Protein AF-A0A251X546-F1 (afdb_monomer_lite)

Radius of gyration: 26.59 Å; chains: 1; bounding box: 42×62×72 Å

Foldseek 3Di:
DDDDDDDDDDDPDPDDPPPPPPPPPQPFDKFKWFFAADDPAQWTWTAGPVPRWIKIWHFDDDQPDDGGFMWIWTATPVRRTAKIAGPVRRDMTGIDDMDTD

Organism: NCBI:txid1570016

pLDDT: mean 81.44, std 22.89, range [33.78, 98.38]

Secondary structure (DSSP, 8-state):
-----------------S----------EEEEEEEEEE-SSSEEEEEETTT--EEEEEESS-----TT-EEEEEE-TT--EEEEEETTT--EEEEEEEEE-

Structure (mmCIF, N/CA/C/O backbone):
data_AF-A0A251X546-F1
#
_entry.id   AF-A0A251X546-F1
#
loop_
_atom_site.group_PDB
_atom_site.id
_atom_site.type_symbol
_atom_site.label_atom_id
_atom_site.label_alt_id
_atom_site.label_comp_id
_atom_site.label_asym_id
_atom_site.label_entity_id
_atom_site.label_seq_id
_atom_site.pdbx_PDB_ins_code
_atom_site.Cartn_x
_atom_site.Cartn_y
_atom_site.Cartn_z
_atom_site.occupancy
_atom_site.B_iso_or_equiv
_atom_site.auth_seq_id
_atom_site.auth_comp_id
_atom_site.auth_asym_id
_atom_site.auth_atom_id
_atom_site.pdbx_PDB_model_num
ATOM 1 N N . MET A 1 1 ? -33.367 -43.989 -57.994 1.00 44.19 1 MET A N 1
ATOM 2 C CA . MET A 1 1 ? -32.426 -45.125 -58.158 1.00 44.19 1 MET A CA 1
ATOM 3 C C . MET A 1 1 ? -31.228 -44.546 -58.898 1.00 44.19 1 MET A C 1
ATOM 5 O O . MET A 1 1 ? -31.471 -43.815 -59.841 1.00 44.19 1 MET A O 1
ATOM 9 N N . THR A 1 2 ? -29.986 -44.624 -58.419 1.00 38.59 2 THR A N 1
ATOM 10 C CA . THR A 1 2 ? -29.246 -45.820 -57.957 1.00 38.59 2 THR A CA 1
ATOM 11 C C . THR A 1 2 ? -28.575 -45.603 -56.585 1.00 38.59 2 THR A C 1
ATOM 13 O O . THR A 1 2 ? -28.274 -44.472 -56.220 1.00 38.59 2 THR A O 1
ATOM 16 N N . LYS A 1 3 ? -28.339 -46.675 -55.815 1.00 38.09 3 LYS A N 1
ATOM 17 C CA . LYS A 1 3 ? -27.496 -46.681 -54.598 1.00 38.09 3 LYS A CA 1
ATOM 18 C C . LYS A 1 3 ? -26.239 -47.509 -54.865 1.00 38.09 3 LYS A C 1
ATOM 20 O O . LYS A 1 3 ? -26.389 -48.544 -55.497 1.00 38.09 3 LYS A O 1
ATOM 25 N N . THR A 1 4 ? -25.099 -47.131 -54.277 1.00 36.19 4 THR A N 1
ATOM 26 C CA . THR A 1 4 ? -24.064 -48.056 -53.764 1.00 36.19 4 THR A CA 1
ATOM 27 C C . THR A 1 4 ? -23.225 -47.345 -52.697 1.00 36.19 4 THR A C 1
ATOM 29 O O . THR A 1 4 ? -23.006 -46.138 -52.763 1.00 36.19 4 THR A O 1
ATOM 32 N N . TYR A 1 5 ? -22.794 -48.112 -51.697 1.00 40.19 5 TYR A N 1
ATOM 33 C CA . TYR A 1 5 ? -21.908 -47.710 -50.599 1.00 40.19 5 TYR A CA 1
ATOM 34 C C . TYR A 1 5 ? -20.537 -48.418 -50.793 1.00 40.19 5 TYR A C 1
ATOM 36 O O . TYR A 1 5 ? -20.429 -49.273 -51.664 1.00 40.19 5 TYR A O 1
ATOM 44 N N . ARG A 1 6 ? -19.452 -48.196 -50.042 1.00 43.62 6 ARG A N 1
ATOM 45 C CA . ARG A 1 6 ? -19.255 -47.667 -48.677 1.00 43.62 6 ARG A CA 1
ATOM 46 C C . ARG A 1 6 ? -17.741 -47.418 -48.503 1.00 43.62 6 ARG A C 1
ATOM 48 O O . ARG A 1 6 ? -16.976 -48.156 -49.110 1.00 43.62 6 ARG A O 1
ATOM 55 N N . ASN A 1 7 ? -17.295 -46.516 -47.620 1.00 38.38 7 ASN A N 1
ATOM 56 C CA . ASN A 1 7 ? -16.047 -46.765 -46.879 1.00 38.38 7 ASN A CA 1
ATOM 57 C C . ASN A 1 7 ? -16.031 -46.047 -45.523 1.00 38.38 7 ASN A C 1
ATOM 59 O O . ASN A 1 7 ? -16.414 -44.885 -45.418 1.00 38.38 7 ASN A O 1
ATOM 63 N N . PHE A 1 8 ? -15.661 -46.791 -44.482 1.00 41.81 8 PHE A N 1
ATOM 64 C CA . PHE A 1 8 ? -15.664 -46.365 -43.083 1.00 41.81 8 PHE A CA 1
ATOM 65 C C . PHE A 1 8 ? -14.239 -46.074 -42.607 1.00 41.81 8 PHE A C 1
ATOM 67 O O . PHE A 1 8 ? -13.345 -46.877 -42.852 1.00 41.81 8 PHE A O 1
ATOM 74 N N . GLY A 1 9 ? -14.103 -45.040 -41.775 1.00 34.09 9 GLY A N 1
ATOM 75 C CA . GLY A 1 9 ? -13.078 -44.985 -40.732 1.00 34.09 9 GLY A CA 1
ATOM 76 C C . GLY A 1 9 ? -11.836 -44.146 -41.030 1.00 34.09 9 GLY A C 1
ATOM 77 O O . GLY A 1 9 ? -11.316 -44.159 -42.138 1.00 34.09 9 GLY A O 1
ATOM 78 N N . ILE A 1 10 ? -11.336 -43.524 -39.950 1.00 36.59 10 ILE A N 1
ATOM 79 C CA . ILE A 1 10 ? -10.040 -42.835 -39.824 1.00 36.59 10 ILE A CA 1
ATOM 80 C C . ILE A 1 10 ? -10.024 -41.498 -40.611 1.00 36.59 10 ILE A C 1
ATOM 82 O O . ILE A 1 10 ? -10.159 -41.471 -41.823 1.00 36.59 10 ILE A O 1
ATOM 86 N N . LEU A 1 11 ? -9.918 -40.323 -39.981 1.00 33.78 11 LEU A N 1
ATOM 87 C CA . LEU A 1 11 ? -9.016 -39.992 -38.876 1.00 33.78 11 LEU A CA 1
ATOM 88 C C . LEU A 1 11 ? -9.625 -38.973 -37.885 1.00 33.78 11 LEU A C 1
ATOM 90 O O . LEU A 1 11 ? -9.881 -37.824 -38.238 1.00 33.78 11 LEU A O 1
ATOM 94 N N . ILE A 1 12 ? -9.766 -39.361 -36.613 1.00 50.38 12 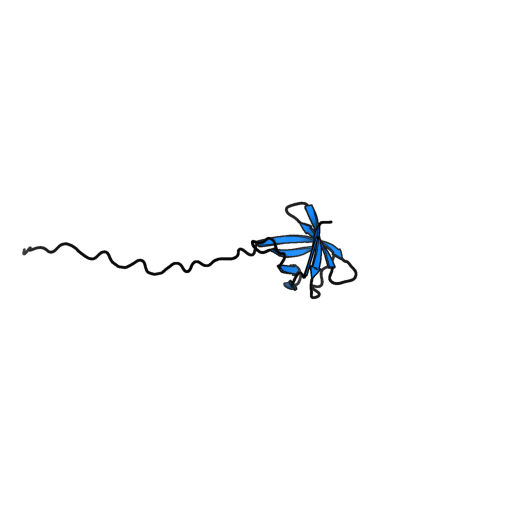ILE A N 1
ATOM 95 C CA . ILE A 1 12 ? -9.915 -38.411 -35.497 1.00 50.38 12 ILE A CA 1
ATOM 96 C C . ILE A 1 12 ? -8.506 -37.901 -35.158 1.00 50.38 12 ILE A C 1
ATOM 98 O O . ILE A 1 12 ? -7.819 -38.518 -34.350 1.00 50.38 12 ILE A O 1
ATOM 102 N N . ALA A 1 13 ? -8.045 -36.828 -35.815 1.00 43.31 13 ALA A N 1
ATOM 103 C CA . ALA A 1 13 ? -6.779 -36.156 -35.474 1.00 43.31 13 ALA A CA 1
ATOM 104 C C . ALA A 1 13 ? -6.661 -34.715 -36.026 1.00 43.31 13 ALA A C 1
ATOM 106 O O . ALA A 1 13 ? -5.734 -34.387 -36.759 1.00 43.31 13 ALA A O 1
ATOM 107 N N . PHE A 1 14 ? -7.562 -33.827 -35.608 1.00 40.12 14 PHE A N 1
ATOM 108 C CA . PHE A 1 14 ? -7.148 -32.475 -35.205 1.00 40.12 14 PHE A CA 1
ATOM 109 C C . PHE A 1 14 ? -7.278 -32.467 -33.670 1.00 40.12 14 PHE A C 1
ATOM 111 O O . PHE A 1 14 ? -8.327 -32.139 -33.131 1.00 40.12 14 PHE A O 1
ATOM 118 N N . VAL A 1 15 ? -6.346 -33.069 -32.918 1.00 44.97 15 VAL A N 1
ATOM 119 C CA . VAL A 1 15 ? -5.101 -32.391 -32.498 1.00 44.97 15 VAL A CA 1
ATOM 120 C C . VAL A 1 15 ? -5.459 -30.946 -32.115 1.00 44.97 15 VAL A C 1
ATOM 122 O O . VAL A 1 15 ? -5.408 -30.048 -32.944 1.00 44.97 15 VAL A O 1
ATOM 125 N N . MET A 1 16 ? -5.991 -30.676 -30.918 1.00 49.00 16 MET A N 1
ATOM 126 C CA . MET A 1 16 ? -5.308 -30.850 -29.620 1.00 49.00 16 MET A CA 1
ATOM 127 C C . MET A 1 16 ? -3.846 -30.362 -29.655 1.00 49.00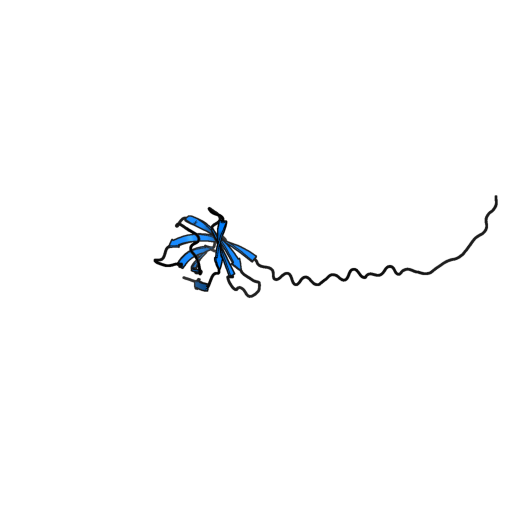 16 MET A C 1
ATOM 129 O O . MET A 1 16 ? -2.956 -31.000 -29.107 1.00 49.00 16 MET A O 1
ATOM 133 N N . ALA A 1 17 ? -3.610 -29.226 -30.323 1.00 50.78 17 ALA A N 1
ATOM 134 C CA . ALA A 1 17 ? -2.347 -28.484 -30.281 1.00 50.78 17 ALA A CA 1
ATOM 135 C C . ALA A 1 17 ? -2.531 -26.957 -30.427 1.00 50.78 17 ALA A C 1
ATOM 137 O O . ALA A 1 17 ? -1.740 -26.284 -31.079 1.00 50.78 17 ALA A O 1
ATOM 138 N N . MET A 1 18 ? -3.532 -26.383 -29.756 1.00 42.28 18 MET A N 1
ATOM 139 C CA . MET A 1 18 ? -3.266 -25.124 -29.058 1.00 42.28 18 MET A CA 1
ATOM 140 C C . MET A 1 18 ? -2.970 -25.511 -27.621 1.00 42.28 18 MET A C 1
ATOM 142 O O . MET A 1 18 ? -3.865 -25.638 -26.789 1.00 42.28 18 MET A O 1
ATOM 146 N N . SER A 1 19 ? -1.688 -25.789 -27.379 1.00 47.38 19 SER A N 1
ATOM 147 C CA . SER A 1 19 ? -1.142 -25.874 -26.035 1.00 47.38 19 SER A CA 1
ATOM 148 C C . SER A 1 19 ? -1.604 -24.641 -25.277 1.00 47.38 19 SER A C 1
ATOM 150 O O . SER A 1 19 ? -1.280 -23.521 -25.684 1.00 47.38 19 SER A O 1
ATOM 152 N N . ALA A 1 20 ? -2.341 -24.844 -24.187 1.00 51.28 20 ALA A N 1
ATOM 153 C CA . ALA A 1 20 ? -2.467 -23.807 -23.188 1.00 51.28 20 ALA A CA 1
ATOM 154 C C . ALA A 1 20 ? -1.037 -23.467 -22.763 1.00 51.28 20 ALA A C 1
ATOM 156 O O . ALA A 1 20 ? -0.378 -24.262 -22.092 1.00 51.28 20 ALA A O 1
ATOM 157 N N . LEU A 1 21 ? -0.542 -22.309 -23.209 1.00 42.38 21 LEU A N 1
ATOM 158 C CA . LEU A 1 21 ? 0.546 -21.650 -22.514 1.00 42.38 21 LEU A CA 1
ATOM 159 C C . LEU A 1 21 ? 0.059 -21.553 -21.077 1.00 42.38 21 LEU A C 1
ATOM 161 O O . LEU A 1 21 ? -0.955 -20.905 -20.813 1.00 42.38 21 LEU A O 1
ATOM 165 N N . SER A 1 22 ? 0.741 -22.255 -20.178 1.00 45.75 22 SER A N 1
ATOM 166 C CA . SER A 1 22 ? 0.569 -22.079 -18.749 1.00 45.75 22 SER A CA 1
ATOM 167 C C . SER A 1 22 ? 1.020 -20.658 -18.438 1.00 45.75 22 SER A C 1
ATOM 169 O O . SER A 1 22 ? 2.181 -20.413 -18.106 1.00 45.75 22 SER A O 1
ATOM 171 N N . MET A 1 23 ? 0.102 -19.707 -18.619 1.00 45.47 23 MET A N 1
ATOM 172 C CA . MET A 1 23 ? 0.178 -18.409 -17.986 1.00 45.47 23 MET A CA 1
ATOM 173 C C . MET A 1 23 ? 0.187 -18.704 -16.494 1.00 45.47 23 MET A C 1
ATOM 175 O O . MET A 1 23 ? -0.864 -18.867 -15.877 1.00 45.47 23 M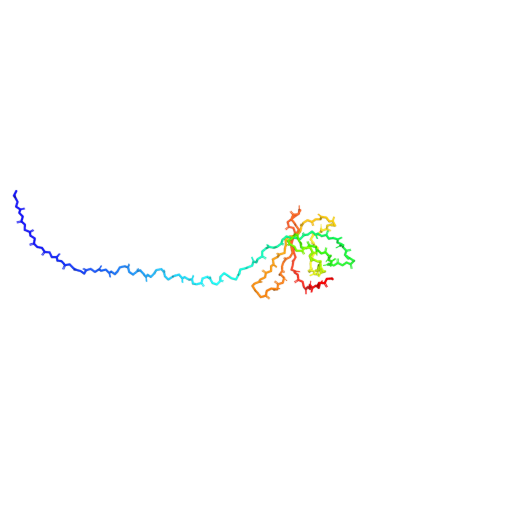ET A O 1
ATOM 179 N N . ASN A 1 24 ? 1.391 -18.782 -15.932 1.00 48.44 24 ASN A N 1
ATOM 180 C CA . ASN A 1 24 ? 1.607 -18.505 -14.526 1.00 48.44 24 ASN A CA 1
ATOM 181 C C . ASN A 1 24 ? 1.225 -17.036 -14.346 1.00 48.44 24 ASN A C 1
ATOM 183 O O . ASN A 1 24 ? 2.057 -16.136 -14.457 1.00 48.44 24 ASN A O 1
ATOM 187 N N . VAL A 1 25 ? -0.077 -16.803 -14.184 1.00 52.34 25 VAL A N 1
ATOM 188 C CA . VAL A 1 25 ? -0.604 -15.546 -13.685 1.00 52.34 25 VAL A CA 1
ATOM 189 C C . VAL A 1 25 ? -0.181 -15.514 -12.230 1.00 52.34 25 VAL A C 1
ATOM 191 O O . VAL A 1 25 ? -0.861 -16.084 -11.383 1.00 52.34 25 VAL A O 1
ATOM 194 N N . PHE A 1 26 ? 0.971 -14.899 -11.972 1.00 54.72 26 PHE A N 1
ATOM 195 C CA . PHE A 1 26 ? 1.290 -14.416 -10.638 1.00 54.72 26 PHE A CA 1
ATOM 196 C C . PHE A 1 26 ? 0.161 -13.446 -10.268 1.00 54.72 26 PHE A C 1
ATOM 198 O O . PHE A 1 26 ? -0.065 -12.459 -10.977 1.00 54.72 26 PHE A O 1
ATOM 205 N N . ALA A 1 27 ? -0.649 -13.808 -9.278 1.00 68.31 27 ALA A N 1
ATOM 206 C CA . ALA A 1 27 ? -1.958 -13.217 -9.051 1.00 68.31 27 ALA A CA 1
ATOM 207 C C . ALA A 1 27 ? -1.851 -11.978 -8.155 1.00 68.31 27 ALA A C 1
ATOM 209 O O . ALA A 1 27 ? -2.367 -11.943 -7.036 1.00 68.31 27 ALA A O 1
ATOM 210 N N . ASP A 1 28 ? -1.214 -10.936 -8.704 1.00 86.12 28 ASP A N 1
ATOM 211 C CA . ASP A 1 28 ? -1.129 -9.588 -8.133 1.00 86.12 28 ASP A CA 1
ATOM 212 C C . ASP A 1 28 ? -2.504 -9.132 -7.611 1.00 86.12 28 ASP A C 1
ATOM 214 O O . ASP A 1 28 ? -3.409 -8.728 -8.352 1.00 86.12 28 ASP A O 1
ATOM 218 N N . SER A 1 29 ? -2.655 -9.212 -6.295 1.00 93.25 29 SER A N 1
ATOM 219 C CA . SER A 1 29 ? -3.910 -9.023 -5.587 1.00 93.25 29 SER A CA 1
ATOM 220 C C . SER A 1 29 ? -4.040 -7.573 -5.134 1.00 93.25 29 SER A C 1
ATOM 222 O O . SER A 1 29 ? -3.107 -6.975 -4.595 1.00 93.25 29 SER A O 1
ATOM 224 N N . ARG A 1 30 ? -5.213 -6.979 -5.380 1.00 94.81 30 ARG A N 1
ATOM 225 C CA . ARG A 1 30 ? -5.494 -5.563 -5.106 1.00 94.81 30 ARG A CA 1
ATOM 226 C C . ARG A 1 30 ? -6.318 -5.417 -3.833 1.00 94.81 30 ARG A C 1
ATOM 228 O O . ARG A 1 30 ? -7.423 -5.947 -3.748 1.00 94.81 30 ARG A O 1
ATOM 235 N N . TYR A 1 31 ? -5.809 -4.640 -2.885 1.00 95.94 31 TYR A N 1
ATOM 236 C CA . TYR A 1 31 ? -6.438 -4.415 -1.585 1.00 95.94 31 TYR A CA 1
ATOM 237 C C . TYR A 1 31 ? -6.619 -2.922 -1.321 1.00 95.94 31 TYR A C 1
ATOM 239 O O . TYR A 1 31 ? -5.693 -2.139 -1.524 1.00 95.94 31 TYR A O 1
ATOM 247 N N . ALA A 1 32 ? -7.805 -2.530 -0.854 1.00 96.25 32 ALA A N 1
ATOM 248 C CA . ALA A 1 32 ? -8.125 -1.142 -0.537 1.00 96.25 32 ALA A CA 1
ATOM 249 C C . ALA A 1 32 ? -7.857 -0.823 0.943 1.00 96.25 32 ALA A C 1
ATOM 251 O O . ALA A 1 32 ? -8.231 -1.585 1.844 1.00 96.25 32 ALA A O 1
ATOM 252 N N . PHE A 1 33 ? -7.236 0.329 1.183 1.00 98.38 33 PHE A N 1
ATOM 253 C CA . PHE A 1 33 ? -6.928 0.852 2.509 1.00 98.38 33 PHE A CA 1
ATOM 254 C C . PHE A 1 33 ? -7.288 2.338 2.608 1.00 98.38 33 PHE A C 1
ATOM 256 O O . PHE A 1 33 ? -7.235 3.062 1.614 1.00 98.38 33 PHE A O 1
ATOM 263 N N . THR A 1 34 ? -7.575 2.804 3.820 1.00 98.38 34 THR A N 1
ATOM 264 C CA . THR A 1 34 ? -7.757 4.229 4.132 1.00 98.38 34 THR A CA 1
ATOM 265 C C . THR A 1 34 ? -6.461 4.799 4.700 1.00 98.38 34 THR A C 1
ATOM 267 O O . THR A 1 34 ? -5.891 4.215 5.620 1.00 98.38 34 THR A O 1
ATOM 270 N N . VAL A 1 35 ? -5.988 5.944 4.207 1.00 97.81 35 VAL A N 1
ATOM 271 C CA . VAL A 1 35 ? -4.835 6.650 4.790 1.00 97.81 35 VAL A CA 1
ATOM 272 C C . VAL A 1 35 ? -5.243 7.267 6.128 1.00 97.81 35 VAL A C 1
ATOM 274 O O . VAL A 1 35 ? -6.103 8.143 6.169 1.00 97.81 35 VAL A O 1
ATOM 277 N N . THR A 1 36 ? -4.624 6.847 7.230 1.00 97.81 36 THR A N 1
ATOM 278 C CA . THR A 1 36 ? -4.965 7.322 8.585 1.00 97.81 36 THR A CA 1
ATOM 279 C C . THR A 1 36 ? -3.985 8.355 9.135 1.00 97.81 36 THR A C 1
ATOM 281 O O . THR A 1 36 ? -4.363 9.167 9.977 1.00 97.81 36 THR A O 1
ATOM 284 N N . TYR A 1 37 ? -2.736 8.371 8.658 1.00 96.38 37 TYR A N 1
ATOM 285 C CA . TYR A 1 37 ? -1.712 9.316 9.114 1.00 96.38 37 TYR A CA 1
ATOM 286 C C . TYR A 1 37 ? -0.640 9.561 8.045 1.00 96.38 37 TYR A C 1
ATOM 288 O O . TYR A 1 37 ? -0.301 8.651 7.290 1.00 96.38 37 TYR A O 1
ATOM 296 N N . LEU A 1 38 ? -0.070 10.769 8.017 1.00 94.25 38 LEU A N 1
ATOM 297 C CA . LEU A 1 38 ? 1.072 11.137 7.174 1.00 94.25 38 LEU A CA 1
ATOM 298 C C . LEU A 1 38 ? 2.298 11.380 8.060 1.00 94.25 38 LEU A C 1
ATOM 300 O O . LEU A 1 38 ? 2.227 12.192 8.984 1.00 94.25 38 LEU A O 1
ATOM 304 N N . TRP A 1 39 ? 3.425 10.734 7.767 1.00 89.12 39 TRP A N 1
ATOM 305 C CA . TRP A 1 39 ? 4.693 11.033 8.435 1.00 89.12 39 TRP A CA 1
ATOM 306 C C . TRP A 1 39 ? 5.464 12.136 7.698 1.00 89.12 39 TRP A C 1
ATOM 308 O O . TRP A 1 39 ? 5.195 12.454 6.541 1.00 89.12 39 TRP A O 1
ATOM 318 N N . TYR A 1 40 ? 6.474 12.710 8.357 1.00 76.56 40 TYR A N 1
ATOM 319 C CA . TYR A 1 40 ? 7.431 13.603 7.701 1.00 76.56 40 TYR A CA 1
ATOM 320 C C . TYR A 1 40 ? 8.411 12.779 6.847 1.00 76.56 40 TYR A C 1
ATOM 322 O O . TYR A 1 40 ? 9.464 12.353 7.321 1.00 76.56 40 TYR A O 1
ATOM 330 N N . GLY A 1 41 ? 8.022 12.492 5.605 1.00 76.62 41 GLY A N 1
ATOM 331 C CA . GLY A 1 41 ? 8.749 11.620 4.680 1.00 76.62 41 GLY A CA 1
ATOM 332 C C . GLY A 1 41 ? 7.798 10.939 3.687 1.00 76.62 41 GLY A C 1
ATOM 333 O O . GLY A 1 41 ? 6.634 11.326 3.599 1.00 76.62 41 GLY A O 1
ATOM 334 N N . PRO A 1 42 ? 8.254 9.919 2.943 1.00 84.75 42 PRO A N 1
ATOM 335 C CA . PRO A 1 42 ? 7.421 9.164 2.009 1.00 84.75 42 PRO A CA 1
ATOM 336 C C . PRO A 1 42 ? 6.708 7.983 2.701 1.00 84.75 42 PRO A C 1
ATOM 338 O O . PRO A 1 42 ? 6.523 6.921 2.109 1.00 84.75 42 PRO A O 1
ATOM 341 N N . ASP A 1 43 ? 6.347 8.173 3.970 1.00 94.19 43 ASP A N 1
ATOM 342 C CA . ASP A 1 43 ? 5.771 7.161 4.847 1.00 94.19 43 ASP A CA 1
ATOM 343 C C . ASP A 1 43 ? 4.364 7.595 5.266 1.00 94.19 43 ASP A C 1
ATOM 345 O O . ASP A 1 43 ? 4.145 8.731 5.698 1.00 94.19 43 ASP A O 1
ATOM 349 N N . ILE A 1 44 ? 3.415 6.667 5.226 1.00 97.00 44 ILE A N 1
ATOM 350 C CA . ILE A 1 44 ? 2.041 6.883 5.697 1.00 97.00 44 ILE A CA 1
ATOM 351 C C . ILE A 1 44 ? 1.586 5.709 6.562 1.00 97.00 44 ILE A C 1
ATOM 353 O O . ILE A 1 44 ? 2.109 4.602 6.430 1.00 97.00 44 ILE A O 1
ATOM 357 N N . ASN A 1 45 ? 0.589 5.928 7.419 1.00 97.75 45 ASN A N 1
ATOM 358 C CA . ASN A 1 45 ? -0.187 4.824 7.978 1.00 97.75 45 ASN A CA 1
ATOM 359 C C . ASN A 1 45 ? -1.435 4.596 7.125 1.00 97.75 45 ASN A C 1
ATOM 361 O O . ASN A 1 45 ? -2.114 5.552 6.740 1.00 97.75 45 ASN A O 1
ATOM 365 N N . VAL A 1 46 ? -1.750 3.329 6.879 1.00 98.06 46 VAL A N 1
ATOM 366 C CA . VAL A 1 46 ? -2.950 2.881 6.174 1.00 98.06 46 VAL A CA 1
ATOM 367 C C . VAL A 1 46 ? -3.697 1.843 7.007 1.00 98.06 46 VAL A C 1
ATOM 369 O O . VAL A 1 46 ? -3.078 0.988 7.639 1.00 98.06 46 VAL A O 1
ATOM 372 N N . GLU A 1 47 ? -5.023 1.906 7.005 1.00 98.38 47 GLU A N 1
ATOM 373 C CA . GLU A 1 47 ? -5.911 0.944 7.659 1.00 98.38 47 GLU A CA 1
ATOM 374 C C . GLU A 1 47 ? -6.621 0.081 6.612 1.00 98.38 47 GLU A C 1
ATOM 376 O O . GLU A 1 47 ? -7.206 0.588 5.655 1.00 98.38 47 GLU A O 1
ATOM 381 N N . SER A 1 48 ? -6.552 -1.239 6.777 1.00 96.62 48 SER A N 1
ATOM 382 C CA . SER A 1 48 ? -7.169 -2.204 5.866 1.00 96.62 48 SER A CA 1
ATOM 383 C C . SER A 1 48 ? -8.689 -2.195 6.006 1.00 96.62 48 SER A C 1
ATOM 385 O O . SER A 1 48 ? -9.209 -2.632 7.031 1.00 96.62 48 SER A O 1
ATOM 387 N N . ILE A 1 49 ? -9.411 -1.805 4.950 1.00 92.50 49 ILE A N 1
ATOM 388 C CA . ILE A 1 49 ? -10.885 -1.723 4.971 1.00 92.50 49 ILE A CA 1
ATOM 389 C C . ILE A 1 49 ? -11.522 -3.090 5.284 1.00 92.50 49 ILE A C 1
ATOM 391 O O . ILE A 1 49 ? -12.548 -3.163 5.954 1.00 92.50 49 ILE A O 1
ATOM 395 N N . GLY A 1 50 ? -10.898 -4.187 4.842 1.00 89.69 50 GLY A N 1
ATOM 396 C CA . GLY A 1 50 ? -11.393 -5.544 5.087 1.00 89.69 50 GLY A CA 1
ATOM 397 C C . GLY A 1 50 ? -11.039 -6.144 6.453 1.00 89.69 50 GLY A C 1
ATOM 398 O O . GLY A 1 50 ? -11.587 -7.189 6.791 1.00 89.69 50 GLY A O 1
ATOM 399 N N . SER A 1 51 ? -10.115 -5.552 7.225 1.00 92.88 51 SER A N 1
ATOM 400 C CA . SER A 1 51 ? -9.609 -6.185 8.460 1.00 92.88 51 SER A CA 1
ATOM 401 C C . SER A 1 51 ? -9.340 -5.258 9.652 1.00 92.88 51 SER A C 1
ATOM 403 O O . SER A 1 51 ? -8.989 -5.763 10.715 1.00 92.88 51 SER A O 1
ATOM 405 N N . GLY A 1 52 ? -9.450 -3.933 9.501 1.00 94.44 52 GLY A N 1
ATOM 406 C CA . GLY A 1 52 ? -9.121 -2.942 10.543 1.00 94.44 52 GLY A CA 1
ATOM 407 C C . GLY A 1 52 ? -7.635 -2.888 10.930 1.00 94.44 52 GLY A C 1
ATOM 408 O O . GLY A 1 52 ? -7.240 -2.171 11.845 1.00 94.44 52 GLY A O 1
ATOM 409 N N . ASN A 1 53 ? -6.779 -3.665 10.262 1.00 97.00 53 ASN A N 1
ATOM 410 C CA . ASN A 1 53 ? -5.355 -3.731 10.570 1.00 97.00 53 ASN A CA 1
ATOM 411 C C . ASN A 1 53 ? -4.628 -2.482 10.051 1.00 97.00 53 ASN A C 1
ATOM 413 O O . ASN A 1 53 ? -4.760 -2.143 8.872 1.00 97.00 53 ASN A O 1
ATOM 417 N N . VAL A 1 54 ? -3.816 -1.852 10.906 1.00 97.62 54 VAL A N 1
ATOM 418 C CA . VAL A 1 54 ? -3.031 -0.657 10.566 1.00 97.62 54 VAL A CA 1
ATOM 419 C C . VAL A 1 54 ? -1.587 -1.022 10.214 1.00 97.62 54 VAL A C 1
ATOM 421 O O . VAL A 1 54 ? -0.925 -1.801 10.904 1.00 97.62 54 VAL A O 1
ATOM 424 N N . TYR A 1 55 ? -1.080 -0.424 9.139 1.00 97.62 55 TYR A N 1
ATOM 425 C CA . TYR A 1 55 ? 0.273 -0.621 8.629 1.00 97.62 55 TYR A CA 1
ATOM 426 C C . TYR A 1 55 ? 0.922 0.728 8.345 1.00 97.62 55 TYR A C 1
ATOM 428 O O . TYR A 1 55 ? 0.313 1.584 7.712 1.00 97.62 55 TYR A O 1
ATOM 436 N N . ARG A 1 56 ? 2.180 0.898 8.750 1.00 97.19 56 ARG A N 1
ATOM 437 C CA . ARG A 1 56 ? 3.055 1.938 8.212 1.00 97.19 56 ARG A CA 1
ATOM 438 C C . ARG A 1 56 ? 3.660 1.431 6.905 1.00 97.19 56 ARG A C 1
ATOM 440 O O . ARG A 1 56 ? 4.226 0.337 6.887 1.00 97.19 56 ARG A O 1
ATOM 447 N N . VAL A 1 57 ? 3.535 2.214 5.841 1.00 97.50 57 VAL A N 1
ATOM 448 C CA . VAL A 1 57 ? 4.003 1.898 4.485 1.00 97.50 57 VAL A CA 1
ATOM 449 C C . VAL A 1 57 ? 4.925 3.018 4.024 1.00 97.50 57 VAL A C 1
ATOM 451 O O . VAL A 1 57 ? 4.499 4.172 3.984 1.00 97.50 57 VAL A O 1
ATOM 454 N N . GLY A 1 58 ? 6.165 2.671 3.684 1.00 96.69 58 GLY A N 1
ATOM 455 C CA . GLY A 1 58 ? 7.126 3.559 3.035 1.00 96.69 58 GLY A CA 1
ATOM 456 C C . GLY A 1 58 ? 7.212 3.270 1.537 1.00 96.69 58 GLY A C 1
ATOM 457 O O . GLY A 1 58 ? 7.147 2.113 1.105 1.00 96.69 58 GLY A O 1
ATOM 458 N N . TYR A 1 59 ? 7.343 4.317 0.728 1.00 95.56 59 TYR A N 1
ATOM 459 C CA . TYR A 1 59 ? 7.402 4.224 -0.734 1.00 95.56 59 TYR A CA 1
ATOM 460 C C . TYR A 1 59 ? 8.440 5.187 -1.337 1.00 95.56 59 TYR A C 1
ATOM 462 O O . TYR A 1 59 ? 9.024 6.015 -0.646 1.00 95.56 59 TYR A O 1
ATOM 470 N N . ASN A 1 60 ? 8.739 5.052 -2.632 1.00 92.06 60 ASN A N 1
ATOM 471 C CA . ASN A 1 60 ? 9.889 5.741 -3.247 1.00 92.06 60 ASN A CA 1
ATOM 472 C C . ASN A 1 60 ? 9.593 7.124 -3.866 1.00 92.06 60 ASN A C 1
ATOM 474 O O . ASN A 1 60 ? 10.528 7.848 -4.203 1.00 92.06 60 ASN A O 1
ATOM 478 N N . SER A 1 61 ? 8.326 7.507 -4.047 1.00 92.31 61 SER A N 1
ATOM 479 C CA . SER A 1 61 ? 7.940 8.752 -4.734 1.00 92.31 61 SER A CA 1
ATOM 480 C C . SER A 1 61 ? 6.615 9.313 -4.220 1.00 92.31 61 SER A C 1
ATOM 482 O O . SER A 1 61 ? 5.717 8.555 -3.872 1.00 92.31 61 SER A O 1
ATOM 484 N N . SER A 1 62 ? 6.462 10.642 -4.189 1.00 92.56 62 SER A N 1
ATOM 485 C CA . SER A 1 62 ? 5.218 11.267 -3.711 1.00 92.56 62 SER A CA 1
ATOM 486 C C . SER A 1 62 ? 4.010 10.884 -4.574 1.00 92.56 62 SER A C 1
ATOM 488 O O . SER A 1 62 ? 4.015 11.084 -5.788 1.00 92.56 62 SER A O 1
ATOM 490 N N . ILE A 1 63 ? 2.957 10.399 -3.914 1.00 95.31 63 ILE A N 1
ATOM 491 C CA . ILE A 1 63 ? 1.629 10.123 -4.487 1.00 95.31 63 ILE A CA 1
ATOM 492 C C . ILE A 1 63 ? 0.565 11.140 -4.031 1.00 95.31 63 ILE A C 1
ATOM 494 O O . ILE A 1 63 ? -0.623 10.974 -4.306 1.00 95.31 63 ILE A O 1
ATOM 498 N N . GLU A 1 64 ? 0.992 12.209 -3.345 1.00 94.38 64 GLU A N 1
ATOM 499 C CA . GLU A 1 64 ? 0.140 13.319 -2.882 1.00 94.38 64 GLU A CA 1
ATOM 500 C C . GLU A 1 64 ? -1.100 12.853 -2.095 1.00 94.38 64 GLU A C 1
ATOM 502 O O . GLU A 1 64 ? -2.209 13.342 -2.307 1.00 94.38 64 GLU A O 1
ATOM 507 N N . THR A 1 65 ? -0.926 11.880 -1.200 1.00 94.94 65 THR A N 1
ATOM 508 C CA . THR A 1 65 ? -1.962 11.413 -0.267 1.00 94.94 65 THR A CA 1
ATOM 509 C C . THR A 1 65 ? -2.255 12.424 0.834 1.00 94.94 65 THR A C 1
ATOM 511 O O . THR A 1 65 ? -1.344 13.071 1.351 1.00 94.94 65 THR A O 1
ATOM 514 N N . VAL A 1 66 ? -3.517 12.495 1.262 1.00 94.88 66 VAL A N 1
ATOM 515 C CA . VAL A 1 66 ? -3.917 13.092 2.549 1.00 94.88 66 VAL A CA 1
ATOM 516 C C . VAL A 1 66 ? -4.606 12.058 3.439 1.00 94.88 66 VAL A C 1
ATOM 518 O O . VAL A 1 66 ? -5.063 11.025 2.956 1.00 94.88 66 VAL A O 1
ATOM 521 N N . ALA A 1 67 ? -4.696 12.328 4.743 1.00 96.44 67 ALA A N 1
ATOM 522 C CA . ALA A 1 67 ? -5.493 11.498 5.644 1.00 96.44 67 ALA A CA 1
ATOM 523 C C . ALA A 1 67 ? -6.970 11.486 5.202 1.00 96.44 67 ALA A C 1
ATOM 525 O O . ALA A 1 67 ? -7.546 12.538 4.925 1.00 96.44 67 ALA A O 1
ATOM 526 N N . GLY A 1 68 ? -7.561 10.295 5.125 1.00 96.62 68 GLY A N 1
ATOM 527 C CA . GLY A 1 68 ? -8.888 10.042 4.564 1.00 96.62 68 GLY A CA 1
ATOM 528 C C . GLY A 1 68 ? -8.904 9.634 3.085 1.00 96.62 68 GLY A C 1
ATOM 529 O O . GLY A 1 68 ? -9.948 9.183 2.624 1.00 96.62 68 GLY A O 1
ATOM 530 N N . ASP A 1 69 ? -7.791 9.736 2.344 1.00 97.31 69 ASP A N 1
ATOM 531 C CA . ASP A 1 69 ? -7.722 9.179 0.983 1.00 97.31 69 ASP A CA 1
ATOM 532 C C . ASP A 1 69 ? -7.841 7.645 1.011 1.00 97.31 69 ASP A C 1
ATOM 534 O O . ASP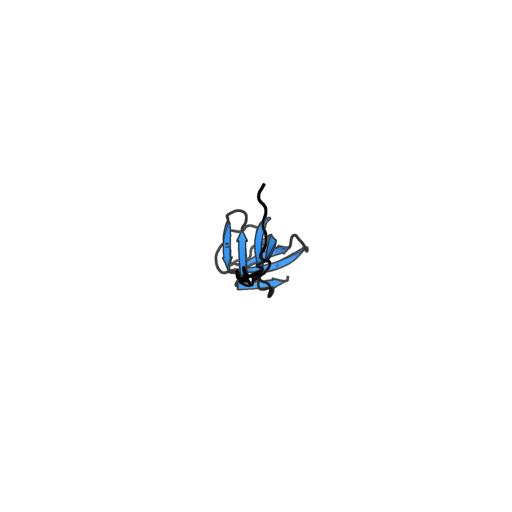 A 1 69 ? -7.303 6.980 1.902 1.00 97.31 69 ASP A O 1
ATOM 538 N N . THR A 1 70 ? -8.477 7.077 -0.014 1.00 98.19 70 THR A N 1
ATOM 539 C CA . THR A 1 70 ? -8.400 5.640 -0.303 1.00 98.19 70 THR A CA 1
ATOM 540 C C . THR A 1 70 ? -7.180 5.364 -1.174 1.00 98.19 70 THR A C 1
ATOM 542 O O . THR A 1 70 ? -6.980 6.007 -2.208 1.00 98.19 70 THR A O 1
ATOM 545 N N . VAL A 1 71 ? -6.389 4.366 -0.788 1.00 98.19 71 VAL A N 1
ATOM 546 C CA . VAL A 1 71 ? -5.283 3.841 -1.590 1.00 98.19 71 VAL A CA 1
ATOM 547 C C . VAL A 1 71 ? -5.519 2.372 -1.929 1.00 98.19 71 VAL A C 1
ATOM 549 O O . VAL A 1 71 ? -5.946 1.590 -1.076 1.00 98.19 71 VAL A O 1
ATOM 552 N N . THR A 1 72 ? -5.202 1.979 -3.161 1.00 98.12 72 THR A N 1
ATOM 553 C CA . THR A 1 72 ? -5.057 0.562 -3.513 1.00 98.12 72 THR A CA 1
ATOM 554 C C . THR A 1 72 ? -3.604 0.152 -3.351 1.00 98.12 72 THR A C 1
ATOM 556 O O . THR A 1 72 ? -2.701 0.826 -3.850 1.00 98.12 72 THR A O 1
ATOM 559 N N . ILE A 1 73 ? -3.378 -0.989 -2.710 1.00 97.44 73 ILE A N 1
ATOM 560 C CA . ILE A 1 73 ? -2.075 -1.641 -2.643 1.00 97.44 73 ILE A CA 1
ATOM 561 C C . ILE A 1 73 ? -2.129 -2.941 -3.445 1.00 97.44 73 ILE A C 1
ATOM 563 O O . ILE A 1 73 ? -3.074 -3.722 -3.319 1.00 97.44 73 ILE A O 1
ATOM 567 N N . ILE A 1 74 ? -1.116 -3.141 -4.288 1.00 96.69 74 ILE A N 1
ATOM 568 C CA . ILE A 1 74 ? -0.874 -4.383 -5.023 1.00 96.69 74 ILE A CA 1
ATOM 569 C C . ILE A 1 74 ? 0.096 -5.236 -4.205 1.00 96.69 74 ILE A C 1
ATOM 571 O O . ILE A 1 74 ? 1.179 -4.763 -3.842 1.00 96.69 74 ILE A O 1
ATOM 575 N N . ILE A 1 75 ? -0.303 -6.472 -3.926 1.00 94.88 75 ILE A N 1
ATOM 576 C CA . ILE A 1 75 ? 0.466 -7.475 -3.187 1.00 94.88 75 ILE A CA 1
ATOM 577 C C . ILE A 1 75 ? 0.607 -8.710 -4.085 1.00 94.88 75 ILE A C 1
ATOM 579 O O . ILE A 1 75 ? -0.392 -9.148 -4.652 1.00 94.88 75 ILE A O 1
ATOM 583 N N . ASP A 1 76 ? 1.818 -9.250 -4.231 1.00 92.38 76 ASP A N 1
ATOM 584 C CA . ASP A 1 76 ? 2.047 -10.482 -5.005 1.00 92.38 76 ASP A CA 1
ATOM 585 C C . ASP A 1 76 ? 1.704 -11.761 -4.212 1.00 92.38 76 ASP A C 1
ATOM 587 O O . ASP A 1 76 ? 1.405 -11.707 -3.017 1.00 92.38 76 ASP A O 1
ATOM 591 N N . ASP A 1 77 ? 1.740 -12.923 -4.875 1.00 90.38 77 ASP A N 1
ATOM 592 C CA . ASP A 1 77 ? 1.404 -14.228 -4.272 1.00 90.38 77 ASP A CA 1
ATOM 593 C C . ASP A 1 77 ? 2.293 -14.600 -3.070 1.00 90.38 77 ASP A C 1
ATOM 595 O O . ASP A 1 77 ? 1.852 -15.293 -2.152 1.00 90.38 77 ASP A O 1
ATOM 599 N N . ASP A 1 78 ? 3.529 -14.096 -3.045 1.00 91.62 78 ASP A N 1
ATOM 600 C CA . ASP A 1 78 ? 4.489 -14.254 -1.946 1.00 91.62 78 ASP A CA 1
ATOM 601 C C . ASP A 1 78 ? 4.233 -13.247 -0.795 1.00 91.62 78 ASP A C 1
ATOM 603 O O . ASP A 1 78 ? 5.023 -13.137 0.147 1.00 91.62 78 ASP A O 1
ATOM 607 N N . ASN A 1 79 ? 3.111 -12.516 -0.847 1.00 89.81 79 ASN A N 1
ATOM 608 C CA . ASN A 1 79 ? 2.678 -11.488 0.101 1.00 89.81 79 ASN A CA 1
ATOM 609 C C . ASN A 1 79 ? 3.625 -10.268 0.188 1.00 89.81 79 ASN A C 1
ATOM 611 O O . ASN A 1 79 ? 3.631 -9.542 1.189 1.00 89.81 79 ASN A O 1
ATOM 615 N N . ASN A 1 80 ? 4.413 -9.991 -0.858 1.00 94.75 80 ASN A N 1
ATOM 616 C CA . ASN A 1 80 ? 5.223 -8.776 -0.936 1.00 94.75 80 ASN A CA 1
ATOM 617 C C . ASN A 1 80 ? 4.373 -7.612 -1.446 1.00 94.75 80 ASN A C 1
ATOM 619 O O . ASN A 1 80 ? 3.745 -7.682 -2.501 1.00 94.75 80 ASN A O 1
ATOM 623 N N . TRP A 1 81 ? 4.401 -6.495 -0.727 1.00 97.00 81 TRP A N 1
ATOM 624 C CA . TRP A 1 81 ? 3.674 -5.287 -1.106 1.00 97.00 81 TRP A CA 1
ATOM 625 C C . TRP A 1 81 ? 4.499 -4.533 -2.156 1.00 97.00 81 TRP A C 1
ATOM 627 O O . TRP A 1 81 ? 5.627 -4.127 -1.878 1.00 97.00 81 TRP A O 1
ATOM 637 N N . LYS A 1 82 ? 3.966 -4.378 -3.373 1.00 96.56 82 LYS A N 1
ATOM 638 C CA . LYS A 1 82 ? 4.725 -3.907 -4.549 1.00 96.56 82 LYS A CA 1
ATOM 639 C C . LYS A 1 82 ? 4.488 -2.435 -4.846 1.00 96.56 82 LYS A C 1
ATOM 641 O O . LYS A 1 82 ? 5.432 -1.664 -5.007 1.00 96.56 82 LYS A O 1
ATOM 646 N N . THR A 1 83 ? 3.218 -2.053 -4.916 1.00 97.06 83 THR A N 1
ATOM 647 C CA . THR A 1 83 ? 2.788 -0.762 -5.457 1.00 97.06 83 THR A CA 1
ATOM 648 C C . THR A 1 83 ? 1.668 -0.202 -4.606 1.00 97.06 83 THR A C 1
ATOM 650 O O . THR A 1 83 ? 0.708 -0.912 -4.316 1.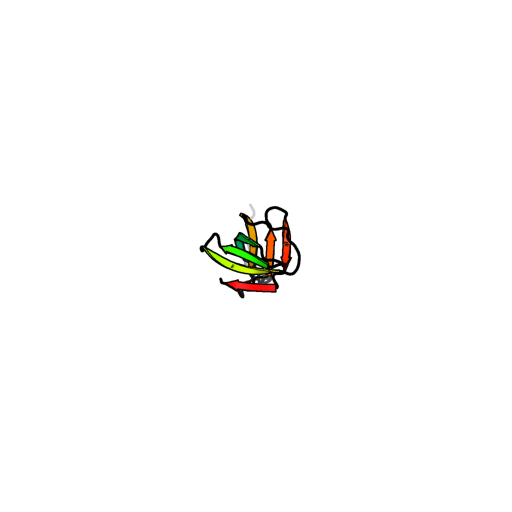00 97.06 83 THR A O 1
ATOM 653 N N . ILE A 1 84 ? 1.768 1.077 -4.263 1.00 97.75 84 ILE A N 1
ATOM 654 C CA . ILE A 1 84 ? 0.677 1.872 -3.701 1.00 97.75 84 ILE A CA 1
ATOM 655 C C . ILE A 1 84 ? 0.151 2.827 -4.775 1.00 97.75 84 ILE A C 1
ATOM 657 O O . ILE A 1 84 ? 0.931 3.379 -5.551 1.00 97.75 84 ILE A O 1
ATOM 661 N N . ILE A 1 85 ? -1.167 3.003 -4.838 1.00 97.81 85 ILE A N 1
ATOM 662 C CA . ILE A 1 85 ? -1.876 3.863 -5.791 1.00 97.81 85 ILE A CA 1
ATOM 663 C C . ILE A 1 85 ? -2.849 4.732 -4.995 1.00 97.81 85 ILE A C 1
ATOM 665 O O . ILE A 1 85 ? -3.665 4.193 -4.251 1.00 97.81 85 ILE A O 1
ATOM 669 N N . ASN A 1 86 ? -2.791 6.055 -5.149 1.00 97.38 86 ASN A N 1
ATOM 670 C CA . ASN A 1 86 ? -3.814 6.954 -4.619 1.00 97.38 86 ASN A CA 1
ATOM 671 C C . ASN A 1 86 ? -4.985 7.033 -5.608 1.00 97.38 86 ASN A C 1
ATOM 673 O O . ASN A 1 86 ? -4.851 7.579 -6.704 1.00 97.38 86 ASN A O 1
ATOM 677 N N . GLU A 1 87 ? -6.146 6.504 -5.217 1.00 97.62 87 GLU A N 1
ATOM 678 C CA . GLU A 1 87 ? -7.331 6.428 -6.085 1.00 97.62 87 GLU A CA 1
ATOM 679 C C . GLU A 1 87 ? -7.890 7.818 -6.442 1.00 97.62 87 GLU A C 1
ATOM 681 O O . GLU A 1 87 ? -8.557 7.977 -7.461 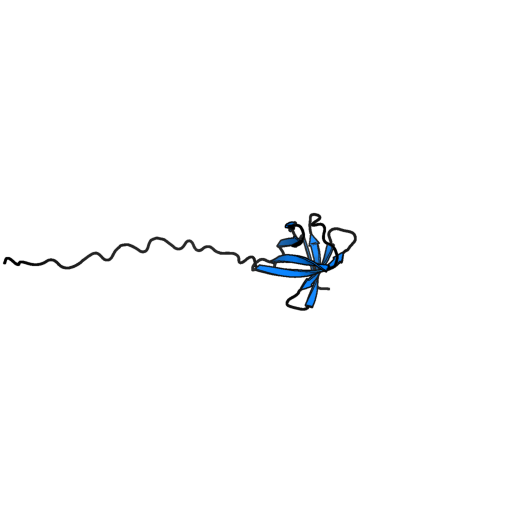1.00 97.62 87 GLU A O 1
ATOM 686 N N . ARG A 1 88 ? -7.581 8.855 -5.649 1.00 97.38 88 ARG A N 1
ATOM 687 C CA . ARG A 1 88 ? -8.050 10.229 -5.888 1.00 97.38 88 ARG A CA 1
ATOM 688 C C . ARG A 1 88 ? -7.407 10.893 -7.107 1.00 97.38 88 ARG A C 1
ATOM 690 O O . ARG A 1 88 ? -8.041 11.722 -7.753 1.00 97.38 88 ARG A O 1
ATOM 697 N N . ASN A 1 89 ? -6.134 10.603 -7.377 1.00 96.50 89 ASN A N 1
ATOM 698 C CA . ASN A 1 89 ? -5.341 11.283 -8.412 1.00 96.50 89 ASN A CA 1
ATOM 699 C C . ASN A 1 89 ? -4.625 10.320 -9.381 1.00 96.50 89 ASN A C 1
ATOM 701 O O . ASN A 1 89 ? -3.946 10.781 -10.298 1.00 96.50 89 ASN A O 1
ATOM 705 N N . GLY A 1 90 ? -4.744 9.005 -9.175 1.00 96.19 90 GLY A N 1
ATOM 706 C CA . GLY A 1 90 ? -4.105 7.964 -9.982 1.00 96.19 90 GLY A CA 1
ATOM 707 C C . GLY A 1 90 ? -2.583 7.863 -9.827 1.00 96.19 90 GLY A C 1
ATOM 708 O O . GLY A 1 90 ? -1.963 7.062 -10.528 1.00 96.19 90 GLY A O 1
ATOM 709 N N . LYS A 1 91 ? -1.953 8.651 -8.943 1.00 97.00 91 LYS A N 1
ATOM 710 C CA . LYS A 1 91 ? -0.500 8.606 -8.729 1.00 97.00 91 LYS A CA 1
ATOM 711 C C . LYS A 1 91 ? -0.121 7.349 -7.960 1.00 97.00 91 LYS A C 1
ATOM 713 O O . LYS A 1 91 ? -0.788 6.969 -6.998 1.00 97.00 91 LYS A O 1
ATOM 718 N N . SER A 1 92 ? 0.974 6.725 -8.376 1.00 97.12 92 SER A N 1
ATOM 719 C CA . SER A 1 92 ? 1.461 5.472 -7.809 1.00 97.12 92 SER A CA 1
ATOM 720 C C . SER A 1 92 ? 2.952 5.516 -7.489 1.00 97.12 92 SER A C 1
ATOM 722 O O . SER A 1 92 ? 3.705 6.322 -8.038 1.00 97.12 92 SER A O 1
ATOM 724 N N . ALA A 1 93 ? 3.374 4.652 -6.568 1.00 97.00 93 ALA A N 1
ATOM 725 C CA . ALA A 1 93 ? 4.765 4.500 -6.163 1.00 97.00 93 ALA A CA 1
ATOM 726 C C . ALA A 1 93 ? 5.080 3.044 -5.814 1.00 97.00 93 ALA A C 1
ATOM 728 O O . ALA A 1 93 ? 4.222 2.306 -5.326 1.00 97.00 93 ALA A O 1
ATOM 729 N N . THR A 1 94 ? 6.336 2.645 -6.015 1.00 97.56 94 THR A N 1
ATOM 730 C CA . THR A 1 94 ? 6.858 1.378 -5.490 1.00 97.56 94 THR A CA 1
ATOM 731 C C . THR A 1 94 ? 6.974 1.460 -3.972 1.00 97.56 94 THR A C 1
ATOM 733 O O . THR A 1 94 ? 7.548 2.419 -3.445 1.00 97.56 94 THR A O 1
ATOM 736 N N . ILE A 1 95 ? 6.450 0.450 -3.284 1.00 97.38 95 ILE A N 1
ATOM 737 C CA . ILE A 1 95 ? 6.584 0.269 -1.837 1.00 97.38 95 ILE A CA 1
ATOM 738 C C . ILE A 1 95 ? 7.985 -0.280 -1.542 1.00 97.38 95 ILE A C 1
ATOM 740 O O . ILE A 1 95 ? 8.470 -1.169 -2.239 1.00 97.38 95 ILE A O 1
ATOM 744 N N . ASN A 1 96 ? 8.649 0.264 -0.522 1.00 96.00 96 ASN A N 1
ATOM 745 C CA . ASN A 1 96 ? 9.997 -0.144 -0.109 1.00 96.00 96 ASN A CA 1
ATOM 746 C C . ASN A 1 96 ? 10.043 -0.751 1.302 1.00 96.00 96 ASN A C 1
ATOM 748 O O . ASN A 1 96 ? 11.020 -1.408 1.658 1.00 96.00 96 ASN A O 1
ATOM 752 N N . SER A 1 97 ? 9.003 -0.533 2.108 1.00 96.00 97 SER A N 1
ATOM 753 C CA . SER A 1 97 ? 8.928 -1.009 3.484 1.00 96.00 97 SER A CA 1
ATOM 754 C C . SER A 1 97 ? 7.480 -1.063 3.964 1.00 96.00 97 SER A C 1
ATOM 756 O O . SER A 1 97 ? 6.660 -0.204 3.637 1.00 96.00 97 SER A O 1
ATOM 758 N N . VAL A 1 98 ? 7.165 -2.086 4.759 1.00 96.81 98 VAL A N 1
ATOM 759 C CA . VAL A 1 98 ? 5.859 -2.255 5.404 1.00 96.81 98 VAL A CA 1
ATOM 760 C C . VAL A 1 98 ? 6.080 -2.737 6.828 1.00 96.81 98 VAL A C 1
ATOM 762 O O . VAL A 1 98 ? 6.845 -3.669 7.069 1.00 96.81 98 VAL A O 1
ATOM 765 N N . ARG A 1 99 ? 5.395 -2.112 7.786 1.00 96.12 99 ARG A N 1
ATOM 766 C CA . ARG A 1 99 ? 5.424 -2.504 9.195 1.00 96.12 99 ARG A CA 1
ATOM 767 C C . ARG A 1 99 ? 4.036 -2.382 9.809 1.00 96.12 99 ARG A C 1
ATOM 769 O O . ARG A 1 99 ? 3.502 -1.283 9.929 1.00 96.12 99 ARG A O 1
ATOM 776 N N . ARG A 1 100 ? 3.487 -3.503 10.278 1.00 94.75 100 ARG A N 1
ATOM 777 C CA . ARG A 1 100 ? 2.273 -3.522 11.107 1.00 94.75 100 ARG A CA 1
ATOM 778 C C . ARG A 1 100 ? 2.478 -2.664 12.365 1.00 94.75 100 ARG A C 1
ATOM 780 O O . ARG A 1 100 ? 3.562 -2.711 12.956 1.00 94.75 100 ARG A O 1
ATOM 787 N N . GLN A 1 101 ? 1.489 -1.835 12.697 1.00 89.81 101 GLN A N 1
ATOM 788 C CA . GLN A 1 101 ? 1.456 -1.040 13.933 1.00 89.81 101 GLN A CA 1
ATOM 789 C C . GLN A 1 101 ? 0.761 -1.815 15.058 1.00 89.81 101 GLN A C 1
ATOM 791 O O . GLN A 1 101 ? -0.076 -2.690 14.733 1.00 89.81 101 GLN A O 1
#

Sequence (101 aa):
MTKTYRNFGILIAFVMAMSALSMNVFADSRYAFTVTYLWYGPDINVESIGSGNVYRVGYNSSIETVAGDTVTIIIDDDNNWKTIINERNGKSATINSVRRQ